Protein AF-A0A3N5IIW5-F1 (afdb_monomer_lite)

pLDDT: mean 84.9, std 10.93, range [50.62, 96.75]

Structure (mmCIF, N/CA/C/O backbone):
data_AF-A0A3N5IIW5-F1
#
_entry.id   AF-A0A3N5IIW5-F1
#
loop_
_atom_site.group_PDB
_atom_site.id
_atom_site.type_symbol
_atom_site.label_atom_id
_atom_site.label_alt_id
_atom_site.label_comp_id
_atom_site.label_asym_id
_atom_site.label_entity_id
_atom_site.label_seq_id
_atom_site.pdbx_PDB_ins_code
_atom_site.Cartn_x
_atom_site.Cartn_y
_atom_site.Cartn_z
_atom_site.occupancy
_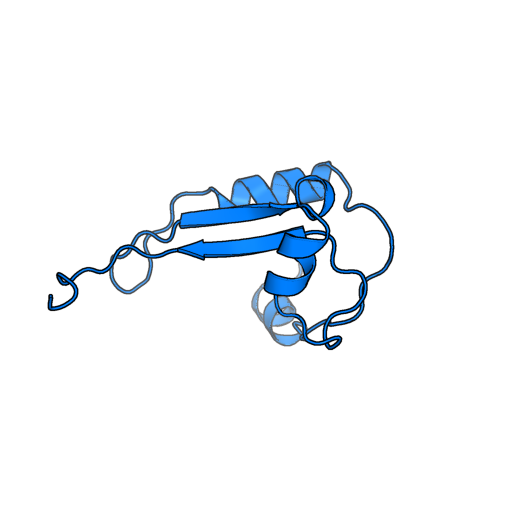atom_site.B_iso_or_equiv
_atom_site.auth_seq_id
_atom_site.auth_comp_id
_atom_site.auth_asym_id
_atom_site.auth_atom_id
_atom_site.pdbx_PDB_model_num
ATOM 1 N N . MET A 1 1 ? -21.118 -7.503 12.708 1.00 79.94 1 MET A N 1
ATOM 2 C CA . MET A 1 1 ? -20.275 -6.986 11.605 1.00 79.94 1 MET A CA 1
ATOM 3 C C . MET A 1 1 ? -19.679 -5.664 12.065 1.00 79.94 1 MET A C 1
ATOM 5 O O . MET A 1 1 ? -20.416 -4.896 12.668 1.00 79.94 1 MET A O 1
ATOM 9 N N . THR A 1 2 ? -18.379 -5.420 11.886 1.00 87.38 2 THR A N 1
ATOM 10 C CA . THR A 1 2 ? -17.751 -4.160 12.331 1.00 87.38 2 THR A CA 1
ATOM 11 C C . THR A 1 2 ? -18.028 -3.048 11.312 1.00 87.38 2 THR A C 1
ATOM 13 O O . THR A 1 2 ? -17.755 -3.262 10.130 1.00 87.38 2 THR A O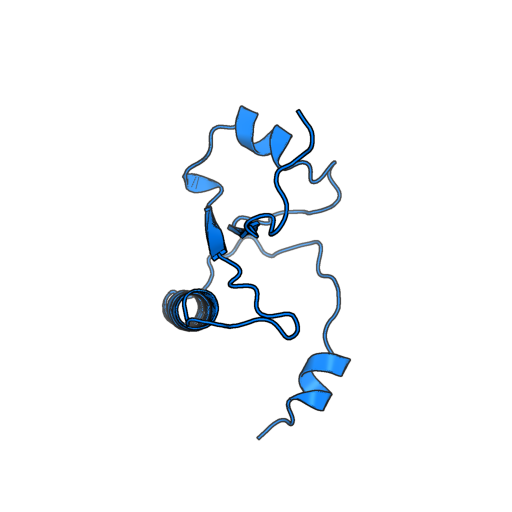 1
ATOM 16 N N . PRO A 1 3 ? -18.555 -1.882 11.724 1.00 95.81 3 PRO A N 1
ATOM 17 C CA . PRO A 1 3 ? -18.723 -0.727 10.846 1.00 95.81 3 PRO A CA 1
ATOM 18 C C . PRO A 1 3 ? -17.405 -0.268 10.206 1.00 95.81 3 PRO A C 1
ATOM 20 O O . PRO A 1 3 ? -16.352 -0.279 10.843 1.00 95.81 3 PRO A O 1
ATOM 23 N N . VAL A 1 4 ? -17.459 0.195 8.952 1.00 94.38 4 VAL A N 1
ATOM 24 C CA . VAL A 1 4 ? -16.274 0.716 8.239 1.00 94.38 4 VAL A CA 1
ATOM 25 C C . VAL A 1 4 ? -15.680 1.936 8.953 1.00 94.38 4 VAL A C 1
ATOM 27 O O . VAL A 1 4 ? -14.459 2.073 9.017 1.00 94.38 4 VAL A O 1
ATOM 30 N N . SER A 1 5 ? -16.525 2.783 9.549 1.00 96.75 5 SER A N 1
ATOM 31 C CA . SER A 1 5 ? -16.109 3.925 10.375 1.00 96.75 5 SER A CA 1
ATOM 32 C C . SER A 1 5 ? -15.157 3.513 11.497 1.00 96.75 5 SER A C 1
ATOM 34 O O . SER A 1 5 ? -14.129 4.155 11.708 1.00 96.75 5 SER A O 1
ATOM 36 N N . ASP A 1 6 ? -15.453 2.402 12.166 1.00 96.69 6 ASP A N 1
ATOM 37 C CA . ASP A 1 6 ? -14.682 1.921 13.311 1.00 96.69 6 ASP A CA 1
ATOM 38 C C . ASP A 1 6 ? -13.319 1.385 12.868 1.00 96.69 6 ASP A C 1
ATOM 40 O O . ASP A 1 6 ? -12.330 1.487 13.593 1.00 96.69 6 ASP A O 1
ATOM 44 N N . ILE A 1 7 ? -13.246 0.829 11.656 1.00 95.62 7 ILE A N 1
ATOM 45 C CA . ILE A 1 7 ? -11.993 0.379 11.044 1.00 95.62 7 ILE A CA 1
ATOM 46 C C . ILE A 1 7 ? -11.115 1.588 10.699 1.00 95.62 7 ILE A C 1
ATOM 48 O O . ILE A 1 7 ? -9.921 1.581 11.003 1.00 95.62 7 ILE A O 1
ATOM 52 N N . ILE A 1 8 ? -11.699 2.641 10.116 1.00 95.44 8 ILE A N 1
ATOM 53 C CA . ILE A 1 8 ? -10.986 3.883 9.774 1.00 95.44 8 ILE A CA 1
ATOM 54 C C . ILE A 1 8 ? -10.391 4.524 11.035 1.00 95.44 8 ILE A C 1
ATOM 56 O O . ILE A 1 8 ? -9.215 4.889 11.031 1.00 95.44 8 ILE A O 1
ATOM 60 N N . GLN A 1 9 ? -11.164 4.591 12.123 1.00 96.56 9 GLN A N 1
ATOM 61 C CA . GLN A 1 9 ? -10.728 5.131 13.419 1.00 96.56 9 GLN A CA 1
ATOM 62 C C . GLN A 1 9 ? -9.536 4.363 14.017 1.00 96.56 9 GLN A C 1
ATOM 64 O O . GLN A 1 9 ? -8.676 4.949 14.669 1.00 96.56 9 GLN A O 1
ATOM 69 N N . LYS A 1 10 ? -9.441 3.052 13.768 1.00 95.75 10 LYS A N 1
ATOM 70 C CA . LYS A 1 10 ? -8.352 2.199 14.276 1.00 95.75 10 LYS A CA 1
ATOM 71 C C . LYS A 1 10 ? -7.073 2.254 13.438 1.00 95.75 10 LYS A C 1
ATOM 73 O O . LYS A 1 10 ? -6.051 1.706 13.856 1.00 95.75 10 LYS A O 1
ATOM 78 N N . ARG A 1 11 ? -7.095 2.865 12.248 1.00 95.62 11 ARG A N 1
ATOM 79 C CA . ARG A 1 11 ? -5.931 2.890 11.354 1.00 95.62 11 ARG A CA 1
ATOM 80 C C . ARG A 1 11 ? -4.817 3.750 11.952 1.00 95.62 11 ARG A C 1
ATOM 82 O O . ARG A 1 11 ? -4.968 4.952 12.148 1.00 95.62 11 ARG A O 1
ATOM 89 N N . TYR A 1 12 ? -3.643 3.150 12.106 1.00 95.25 12 TYR A N 1
ATOM 90 C CA . TYR A 1 12 ? -2.407 3.839 12.465 1.00 95.25 12 TYR A CA 1
ATOM 91 C C . TYR A 1 12 ? -1.309 3.546 11.438 1.00 95.25 12 TYR A C 1
ATOM 93 O O . TYR A 1 12 ? -1.396 2.606 10.646 1.00 95.25 12 TYR A O 1
ATOM 101 N N . SER A 1 13 ? -0.267 4.377 11.414 1.00 92.62 13 SER A N 1
ATOM 102 C CA . SER A 1 13 ? 0.856 4.200 10.489 1.00 92.62 13 SER A CA 1
ATOM 103 C C . SER A 1 13 ? 1.866 3.209 11.068 1.00 92.62 13 SER A C 1
ATOM 105 O O . SER A 1 13 ? 2.768 3.595 11.814 1.00 92.62 13 SER A O 1
ATOM 107 N N . CYS A 1 14 ? 1.706 1.927 10.730 1.00 92.00 14 CYS A N 1
ATOM 108 C CA . CYS A 1 14 ? 2.670 0.886 11.073 1.00 92.00 14 CYS A CA 1
ATOM 109 C C . CYS A 1 14 ? 3.981 1.087 10.297 1.00 92.00 14 CYS A C 1
ATOM 111 O O . CYS A 1 14 ? 3.980 1.308 9.085 1.00 92.00 14 CYS A O 1
ATOM 113 N N . ARG A 1 15 ? 5.111 1.028 11.003 1.00 91.62 15 ARG A N 1
ATOM 114 C CA . ARG A 1 15 ? 6.456 1.205 10.425 1.00 91.62 15 ARG A CA 1
ATOM 115 C C . ARG A 1 15 ? 7.410 0.059 10.753 1.00 91.62 15 ARG A C 1
ATOM 117 O O . ARG A 1 15 ? 8.541 0.066 10.289 1.00 91.62 15 ARG A O 1
ATOM 124 N N . SER A 1 16 ? 6.948 -0.930 11.508 1.00 91.62 16 SER A N 1
ATOM 125 C CA . SER A 1 16 ? 7.720 -2.116 11.866 1.00 91.62 16 SER A CA 1
ATOM 126 C C . SER A 1 16 ? 6.855 -3.337 11.614 1.00 91.62 16 SER A C 1
ATOM 128 O O . SER A 1 16 ? 5.825 -3.507 12.261 1.00 91.62 16 SER A O 1
ATOM 130 N N . TYR A 1 17 ? 7.268 -4.165 10.663 1.00 91.75 17 TYR A N 1
ATOM 131 C CA . TYR A 1 17 ? 6.509 -5.329 10.221 1.00 91.75 17 TYR A CA 1
ATOM 132 C C . TYR A 1 17 ? 7.156 -6.618 10.736 1.00 91.75 17 TYR A C 1
ATOM 134 O O . TYR A 1 17 ? 8.367 -6.685 10.964 1.00 91.75 17 TYR A O 1
ATOM 142 N N . ALA A 1 18 ? 6.340 -7.649 10.945 1.00 92.56 18 ALA A N 1
ATOM 143 C CA . ALA A 1 18 ? 6.855 -8.977 11.247 1.00 92.56 18 ALA A CA 1
ATOM 144 C C . ALA A 1 18 ? 7.532 -9.563 10.001 1.00 92.56 18 ALA A C 1
ATOM 146 O O . ALA A 1 18 ? 7.034 -9.384 8.889 1.00 92.56 18 ALA A O 1
ATOM 147 N N . ASP A 1 19 ? 8.615 -10.319 10.185 1.00 88.50 19 ASP A N 1
ATOM 148 C CA . ASP A 1 19 ? 9.208 -11.102 9.097 1.00 88.50 19 ASP A CA 1
ATOM 149 C C . ASP A 1 19 ? 8.401 -12.386 8.866 1.00 88.50 19 ASP A C 1
ATOM 151 O O . ASP A 1 19 ? 8.803 -13.495 9.213 1.00 88.50 19 ASP A O 1
ATOM 155 N N . LYS A 1 20 ? 7.177 -12.209 8.366 1.00 90.81 20 LYS A N 1
ATOM 156 C CA . LYS A 1 20 ? 6.252 -13.289 8.024 1.00 90.81 20 LYS A CA 1
ATOM 157 C C . LYS A 1 20 ? 5.591 -12.984 6.681 1.00 90.81 20 LYS A C 1
ATOM 159 O O . LYS A 1 20 ? 5.204 -11.836 6.450 1.00 90.81 20 LYS A O 1
ATOM 164 N N . PRO A 1 21 ? 5.440 -13.982 5.793 1.00 89.56 21 PRO A N 1
ATOM 165 C CA . PRO A 1 21 ? 4.709 -13.790 4.551 1.00 89.56 21 PRO A CA 1
ATOM 166 C C . PRO A 1 21 ? 3.230 -13.506 4.837 1.00 89.56 21 PRO A C 1
ATOM 168 O O . PRO A 1 21 ? 2.656 -14.018 5.800 1.00 89.56 21 PRO A O 1
ATOM 171 N N . ILE A 1 22 ? 2.602 -12.706 3.976 1.00 91.94 22 ILE A N 1
ATOM 172 C CA . ILE A 1 22 ? 1.154 -12.493 4.022 1.00 91.94 22 ILE A CA 1
ATOM 173 C C . ILE A 1 22 ? 0.466 -13.747 3.457 1.00 91.94 22 ILE A C 1
ATOM 175 O O . ILE A 1 22 ? 0.894 -14.238 2.408 1.00 91.94 22 ILE A O 1
ATOM 179 N N . PRO A 1 23 ? -0.592 -14.273 4.103 1.00 95.12 23 PRO A N 1
ATOM 180 C CA . PRO A 1 23 ? -1.344 -15.407 3.575 1.00 95.12 23 PRO A CA 1
ATOM 181 C C . PRO A 1 23 ? -1.843 -15.157 2.146 1.00 95.12 23 PRO A C 1
ATOM 183 O O . PRO A 1 23 ? -2.334 -14.072 1.830 1.00 95.12 23 PRO A O 1
ATOM 186 N N . SER A 1 24 ? -1.772 -16.177 1.289 1.00 93.06 24 SER A N 1
ATOM 187 C CA . SER A 1 24 ? -2.151 -16.073 -0.129 1.00 93.06 24 SER A CA 1
ATOM 188 C C . SER A 1 24 ? -3.605 -15.638 -0.335 1.00 93.06 24 SER A C 1
ATOM 190 O O . SER A 1 24 ? -3.891 -14.869 -1.249 1.00 93.06 24 SER A O 1
ATOM 192 N N . SER A 1 25 ? -4.519 -16.068 0.538 1.00 96.19 25 SER A N 1
ATOM 193 C CA . SER A 1 25 ? -5.927 -15.657 0.518 1.00 96.19 25 SER A CA 1
ATOM 194 C C . SER A 1 25 ? -6.101 -14.156 0.759 1.00 96.19 25 SER A C 1
ATOM 196 O O . SER A 1 25 ? -6.846 -13.501 0.034 1.00 96.19 25 SER A O 1
ATOM 198 N N . VAL A 1 26 ? -5.372 -13.601 1.729 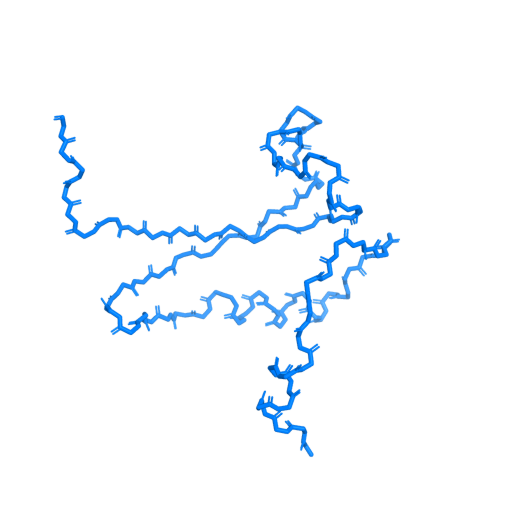1.00 95.12 26 VAL A N 1
ATOM 199 C CA . VAL A 1 26 ? -5.369 -12.165 2.038 1.00 95.12 26 VAL A CA 1
ATOM 200 C C . VAL A 1 26 ? -4.746 -11.381 0.887 1.00 95.12 26 VAL A C 1
ATOM 202 O O . VAL A 1 26 ? -5.308 -10.377 0.457 1.00 95.12 26 VAL A O 1
ATOM 205 N N . MET A 1 27 ? -3.627 -11.866 0.339 1.00 93.12 27 MET A N 1
ATOM 206 C CA . MET A 1 27 ? -2.988 -11.251 -0.827 1.00 93.12 27 MET A CA 1
ATOM 207 C C . MET A 1 27 ? -3.911 -11.207 -2.037 1.00 93.12 27 MET A C 1
ATOM 209 O O . MET A 1 27 ? -3.974 -10.185 -2.713 1.00 93.12 27 MET A O 1
ATOM 213 N N . ARG A 1 28 ? -4.655 -12.285 -2.290 1.00 94.44 28 ARG A N 1
ATOM 214 C CA . ARG A 1 28 ? -5.627 -12.340 -3.380 1.00 94.44 28 ARG A CA 1
ATOM 215 C C . ARG A 1 28 ? -6.750 -11.326 -3.179 1.00 94.44 28 ARG A C 1
ATOM 217 O O . ARG A 1 28 ? -6.971 -10.509 -4.061 1.00 94.44 28 ARG A O 1
ATOM 224 N N . GLN A 1 29 ? -7.389 -11.318 -2.008 1.00 95.50 29 GLN A N 1
ATOM 225 C CA . GLN A 1 29 ? -8.453 -10.353 -1.696 1.00 95.50 29 GLN A CA 1
ATOM 226 C C . GLN A 1 29 ? -7.970 -8.903 -1.824 1.00 95.50 29 GLN A C 1
ATOM 228 O O . GLN A 1 29 ? -8.674 -8.053 -2.367 1.00 95.50 29 GLN A O 1
ATOM 233 N N . PHE A 1 30 ? -6.754 -8.621 -1.351 1.00 93.94 30 PHE A N 1
ATOM 234 C CA . PHE A 1 30 ? -6.148 -7.304 -1.477 1.00 93.94 30 PHE A CA 1
ATOM 235 C C . PHE A 1 30 ? -5.882 -6.939 -2.942 1.00 93.94 30 PHE A C 1
ATOM 237 O O . PHE A 1 30 ? -6.247 -5.846 -3.364 1.00 93.94 30 PHE A O 1
ATOM 244 N N . SER A 1 31 ? -5.289 -7.841 -3.729 1.00 92.12 31 SER A N 1
ATOM 245 C CA . SER A 1 31 ? -5.023 -7.606 -5.152 1.00 92.12 31 SER A CA 1
ATOM 246 C C . SER A 1 31 ? -6.307 -7.401 -5.953 1.00 92.12 31 SER A C 1
ATOM 248 O O . SER A 1 31 ? -6.364 -6.477 -6.761 1.00 92.12 31 SER A O 1
ATOM 250 N N . ASP A 1 32 ? -7.350 -8.193 -5.700 1.00 93.88 32 ASP A N 1
ATOM 251 C CA . ASP A 1 32 ? -8.657 -8.035 -6.347 1.00 93.88 32 ASP A CA 1
ATOM 252 C C . ASP A 1 32 ? -9.249 -6.653 -6.027 1.00 93.88 32 ASP A C 1
ATOM 254 O O . ASP A 1 32 ? -9.695 -5.930 -6.918 1.00 93.88 32 ASP A O 1
ATOM 258 N N . ALA A 1 33 ? -9.166 -6.227 -4.761 1.00 91.38 33 ALA A N 1
ATOM 259 C CA . ALA A 1 33 ? -9.615 -4.904 -4.352 1.00 91.38 33 ALA A CA 1
ATOM 260 C C . ALA A 1 33 ? -8.770 -3.785 -4.974 1.00 91.38 33 ALA A C 1
ATOM 262 O O . ALA A 1 33 ? -9.317 -2.759 -5.358 1.00 91.38 33 ALA A O 1
ATOM 263 N N . VAL A 1 34 ? -7.450 -3.923 -5.062 1.00 90.19 34 VAL A N 1
ATOM 264 C CA . VAL A 1 34 ? -6.564 -2.893 -5.627 1.00 90.19 34 VAL A CA 1
ATOM 265 C C . VAL A 1 34 ? -6.755 -2.743 -7.137 1.00 90.19 34 VAL A C 1
ATOM 267 O O . VAL A 1 34 ? -6.767 -1.613 -7.623 1.00 90.19 34 VAL A O 1
ATOM 270 N N . ASN A 1 35 ? -6.945 -3.854 -7.852 1.00 89.88 35 ASN A N 1
ATOM 271 C CA . ASN A 1 35 ? -7.090 -3.884 -9.309 1.00 89.88 35 ASN A CA 1
ATOM 272 C C . ASN A 1 35 ? -8.512 -3.572 -9.795 1.00 89.88 35 ASN A C 1
ATOM 274 O O . ASN A 1 35 ? -8.713 -3.374 -10.993 1.00 89.88 35 ASN A O 1
ATOM 278 N N . ALA A 1 36 ? -9.498 -3.528 -8.894 1.00 90.31 36 ALA A N 1
ATOM 279 C CA . ALA A 1 36 ? -10.855 -3.130 -9.238 1.00 90.31 36 ALA A CA 1
ATOM 280 C C . ALA A 1 36 ? -10.863 -1.716 -9.861 1.00 90.31 36 ALA A C 1
ATOM 282 O O . ALA A 1 36 ? -10.290 -0.795 -9.265 1.00 90.31 36 ALA A O 1
ATOM 283 N N . PRO A 1 37 ? -11.520 -1.516 -11.022 1.00 83.75 37 PRO A N 1
ATOM 284 C CA . PRO A 1 37 ? -11.649 -0.200 -11.635 1.00 83.75 37 PRO A CA 1
ATOM 285 C C . PRO A 1 37 ? -12.265 0.800 -10.657 1.00 83.75 37 PRO A C 1
ATOM 287 O O . PRO A 1 37 ? -13.303 0.538 -10.047 1.00 83.75 37 PRO A O 1
ATOM 290 N N . ARG A 1 38 ? -11.622 1.957 -10.503 1.00 83.88 38 ARG A N 1
ATOM 291 C CA . ARG A 1 38 ? -12.113 3.055 -9.670 1.00 83.88 38 ARG A CA 1
ATOM 292 C C . ARG A 1 38 ? -11.963 4.360 -10.422 1.00 83.88 38 ARG A C 1
ATOM 294 O O . ARG A 1 38 ? -10.872 4.676 -10.886 1.00 83.88 38 ARG A O 1
ATOM 301 N N . GLN A 1 39 ? -13.040 5.129 -10.470 1.00 87.31 39 GLN A N 1
ATOM 302 C CA . GLN A 1 39 ? -12.968 6.537 -10.816 1.00 87.31 39 GLN A CA 1
ATOM 303 C C . GLN A 1 39 ? -12.856 7.331 -9.515 1.00 87.31 39 GLN A C 1
ATOM 305 O O . GLN A 1 39 ?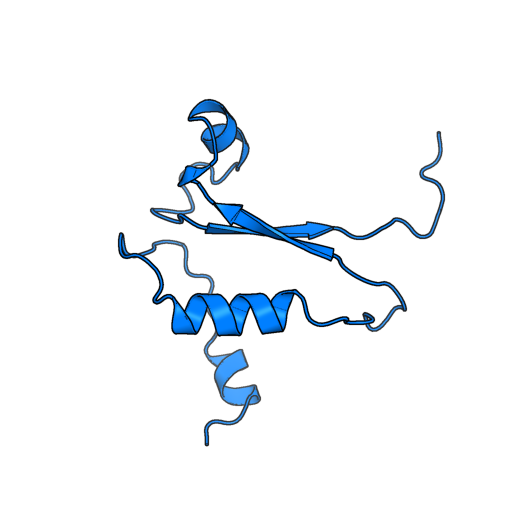 -13.653 7.153 -8.593 1.00 87.31 39 GLN A O 1
ATOM 310 N N . GLY A 1 40 ? -11.820 8.158 -9.407 1.00 83.31 40 GLY A N 1
ATOM 311 C CA . GLY A 1 40 ? -11.667 9.073 -8.285 1.00 83.31 40 GLY A CA 1
ATOM 312 C C . GLY A 1 40 ? -12.746 10.163 -8.300 1.00 83.31 40 GLY A C 1
ATOM 313 O O . GLY A 1 40 ? -13.367 10.401 -9.337 1.00 83.31 40 GLY A O 1
ATOM 314 N N . PRO A 1 41 ? -12.925 10.897 -7.188 1.00 85.75 41 PRO A N 1
ATOM 315 C CA . PRO A 1 41 ? -13.932 11.962 -7.081 1.00 85.75 41 PRO A CA 1
ATOM 316 C C . PRO A 1 41 ? -13.742 13.097 -8.102 1.00 85.75 41 PRO A C 1
ATOM 318 O O . PRO A 1 41 ? -14.666 13.859 -8.355 1.00 85.75 41 PRO A O 1
ATOM 321 N N . PHE A 1 42 ? -12.556 13.192 -8.706 1.00 84.44 42 PHE A N 1
ATOM 322 C CA . PHE A 1 42 ? -12.197 14.185 -9.719 1.00 84.44 42 PHE A CA 1
ATOM 323 C C . PHE A 1 42 ? -12.088 13.589 -11.135 1.00 84.44 42 PHE A C 1
ATOM 325 O O . PHE A 1 42 ? -11.388 14.129 -11.982 1.00 84.44 42 PHE A O 1
ATOM 332 N N . GLY A 1 43 ? -12.709 12.434 -11.397 1.00 86.25 43 GLY A N 1
ATOM 333 C CA . GLY A 1 43 ? -12.792 11.842 -12.740 1.00 86.25 43 GLY A CA 1
ATOM 334 C C . GLY A 1 43 ? -11.557 11.060 -13.212 1.00 86.25 43 GLY A C 1
ATOM 335 O O . GLY A 1 43 ? -11.630 10.378 -14.232 1.00 86.25 43 GLY A O 1
ATOM 336 N N . HIS A 1 44 ? -10.447 11.093 -12.470 1.00 87.62 44 HIS A N 1
ATOM 337 C CA . HIS A 1 44 ? -9.232 10.345 -12.804 1.00 87.62 44 HIS A CA 1
ATOM 338 C C . HIS A 1 44 ? -9.347 8.847 -12.503 1.00 87.62 44 HIS A C 1
ATOM 340 O O . HIS A 1 44 ? -10.008 8.443 -11.546 1.00 87.62 44 HIS A O 1
ATOM 346 N N . THR A 1 45 ? -8.603 8.033 -13.256 1.00 89.56 45 THR A N 1
ATOM 347 C CA . THR A 1 45 ? -8.471 6.589 -13.013 1.00 89.56 45 THR A CA 1
ATOM 348 C C . THR A 1 45 ? -7.067 6.281 -12.481 1.00 89.56 45 THR A C 1
ATOM 350 O O . THR A 1 45 ? -6.119 6.240 -13.270 1.00 89.56 45 THR A O 1
ATOM 353 N N .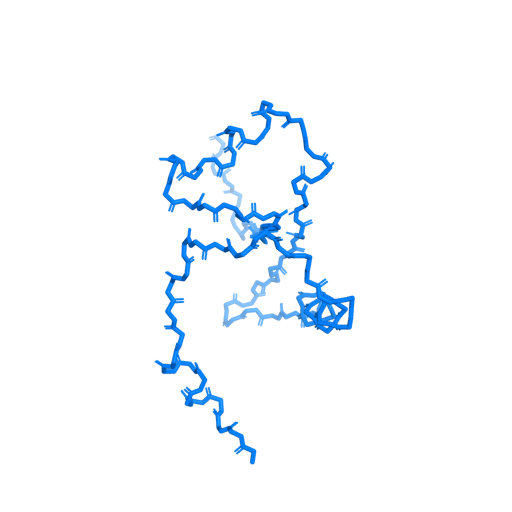 PRO A 1 46 ? -6.875 6.114 -11.158 1.00 89.69 46 PRO A N 1
ATOM 354 C CA . PRO A 1 46 ? -5.583 5.722 -10.612 1.00 89.69 46 PRO A CA 1
ATOM 355 C C . PRO A 1 46 ? -5.228 4.294 -11.025 1.00 89.69 46 PRO A C 1
ATOM 357 O O . PRO A 1 46 ? -6.072 3.398 -11.013 1.00 89.69 46 PRO A O 1
ATOM 360 N N . ARG A 1 47 ? -3.947 4.071 -11.319 1.00 89.81 47 ARG A N 1
ATOM 361 C CA . ARG A 1 47 ? -3.377 2.735 -11.480 1.00 89.81 47 ARG A CA 1
ATOM 362 C C . ARG A 1 47 ? -2.511 2.413 -10.277 1.00 89.81 47 ARG A C 1
ATOM 364 O O . ARG A 1 47 ? -1.631 3.194 -9.918 1.00 89.81 47 ARG A O 1
ATOM 371 N N . PHE A 1 48 ? -2.723 1.240 -9.702 1.00 91.94 48 PHE A N 1
ATOM 372 C CA . PHE A 1 48 ? -1.906 0.736 -8.611 1.00 91.94 48 PHE A CA 1
ATOM 373 C C . PHE A 1 48 ? -1.073 -0.456 -9.069 1.00 91.94 48 PHE A C 1
ATOM 375 O O . PHE A 1 48 ? -1.522 -1.264 -9.878 1.00 91.94 48 PHE A O 1
ATOM 382 N N . VAL A 1 49 ? 0.149 -0.556 -8.554 1.00 90.00 49 VAL A N 1
ATOM 383 C CA . VAL A 1 49 ? 1.062 -1.668 -8.821 1.00 90.00 49 VAL A CA 1
ATOM 384 C C . VAL A 1 49 ? 1.665 -2.121 -7.505 1.00 90.00 49 VAL A C 1
ATOM 386 O O . VAL A 1 49 ? 2.167 -1.313 -6.724 1.00 90.00 49 VAL A O 1
ATOM 389 N N . MET A 1 50 ? 1.622 -3.425 -7.261 1.00 89.94 50 MET A N 1
ATOM 390 C CA . MET A 1 50 ? 2.296 -4.021 -6.120 1.00 89.94 50 MET A CA 1
ATOM 391 C C . MET A 1 50 ? 3.739 -4.358 -6.483 1.00 89.94 50 MET A C 1
ATOM 393 O O . MET A 1 50 ? 4.001 -5.024 -7.481 1.00 89.94 50 MET A O 1
ATOM 397 N N . ILE A 1 51 ? 4.670 -3.915 -5.649 1.00 87.75 51 ILE A N 1
ATOM 398 C CA . ILE A 1 51 ? 6.103 -4.118 -5.818 1.00 87.75 51 ILE A CA 1
ATOM 399 C C . ILE A 1 51 ? 6.573 -5.063 -4.719 1.00 87.75 51 ILE A C 1
ATOM 401 O O . ILE A 1 51 ? 6.386 -4.794 -3.530 1.00 87.75 51 ILE A O 1
ATOM 405 N N . SER A 1 52 ? 7.193 -6.172 -5.120 1.00 87.88 52 SER A N 1
ATOM 406 C CA . SER A 1 52 ? 7.819 -7.113 -4.198 1.00 87.88 52 SER A CA 1
ATOM 407 C C . SER A 1 52 ? 9.307 -6.837 -4.084 1.00 87.88 52 SER A C 1
ATOM 409 O O . SER A 1 52 ? 10.018 -6.714 -5.080 1.00 87.88 52 SER A O 1
ATOM 411 N N . MET A 1 53 ? 9.808 -6.814 -2.856 1.00 81.50 53 MET A N 1
ATOM 412 C CA . MET A 1 53 ? 11.243 -6.697 -2.610 1.00 81.50 53 MET A CA 1
ATOM 413 C C . MET A 1 53 ? 12.018 -7.926 -3.096 1.00 81.50 53 MET A C 1
ATOM 415 O O . MET A 1 53 ? 13.196 -7.815 -3.419 1.00 81.50 53 MET A O 1
ATOM 419 N N . ALA A 1 54 ? 11.359 -9.086 -3.205 1.00 82.75 54 ALA A N 1
ATOM 420 C CA . ALA A 1 54 ? 11.978 -10.299 -3.740 1.00 82.75 54 ALA A CA 1
ATOM 421 C C . ALA A 1 54 ? 12.338 -10.181 -5.231 1.00 82.75 54 ALA A C 1
ATOM 423 O O . ALA A 1 54 ? 13.225 -10.886 -5.696 1.00 82.75 54 ALA A O 1
ATOM 424 N N . SER A 1 55 ? 11.668 -9.291 -5.971 1.00 81.75 55 SER A N 1
ATOM 425 C CA . SER A 1 55 ? 11.931 -9.038 -7.393 1.00 81.75 55 SER A CA 1
ATOM 426 C C . SER A 1 55 ? 12.914 -7.889 -7.650 1.00 81.75 55 SER A C 1
ATOM 428 O O . SER A 1 55 ? 13.144 -7.549 -8.805 1.00 81.75 55 SER A O 1
ATOM 430 N N . LEU A 1 56 ? 13.472 -7.267 -6.605 1.00 78.06 56 LEU A N 1
ATOM 431 C CA . LEU A 1 56 ? 14.334 -6.087 -6.727 1.00 78.06 56 LEU A CA 1
ATOM 432 C C . LEU A 1 56 ? 15.786 -6.381 -6.348 1.00 78.06 56 LEU A C 1
ATOM 434 O O . LEU A 1 56 ? 16.061 -7.144 -5.421 1.00 78.06 56 LEU A O 1
ATOM 438 N N . SER A 1 57 ? 16.714 -5.703 -7.026 1.00 79.00 57 SER A N 1
ATOM 439 C CA . SER A 1 57 ? 18.131 -5.701 -6.663 1.00 79.00 57 SER A CA 1
ATOM 440 C C . SER A 1 57 ? 18.365 -4.956 -5.339 1.00 79.00 57 SER A C 1
ATOM 442 O O . SER A 1 57 ? 17.596 -4.069 -4.963 1.00 79.00 57 SER A O 1
ATOM 444 N N . ARG A 1 58 ? 19.472 -5.245 -4.638 1.00 70.50 58 ARG A N 1
ATOM 445 C CA . ARG A 1 58 ? 19.840 -4.516 -3.404 1.00 70.50 58 ARG A CA 1
ATOM 446 C C . ARG A 1 58 ? 20.048 -3.012 -3.623 1.00 70.50 58 ARG A C 1
ATOM 448 O O . ARG A 1 58 ? 19.944 -2.246 -2.667 1.00 70.50 58 ARG A O 1
ATOM 455 N N . GLU A 1 59 ? 20.371 -2.580 -4.838 1.00 75.31 59 GLU A N 1
ATOM 456 C CA . GLU A 1 59 ? 20.511 -1.156 -5.158 1.00 75.31 59 GLU A CA 1
ATOM 457 C C . GLU A 1 59 ? 19.147 -0.476 -5.289 1.00 75.31 59 GLU A C 1
ATOM 459 O O . GLU A 1 59 ? 18.942 0.607 -4.738 1.00 75.31 59 GLU A O 1
ATOM 464 N N . ASP A 1 60 ? 18.180 -1.139 -5.923 1.00 76.00 60 ASP A N 1
ATOM 465 C CA . ASP A 1 60 ? 16.815 -0.618 -6.051 1.00 76.00 60 ASP A CA 1
ATOM 466 C C . ASP A 1 60 ? 16.082 -0.591 -4.703 1.00 76.00 60 ASP A C 1
ATOM 468 O O . ASP A 1 60 ? 15.261 0.294 -4.457 1.00 76.00 60 ASP A O 1
ATOM 472 N N . TRP A 1 61 ? 16.459 -1.472 -3.771 1.00 72.06 61 TRP A N 1
ATOM 473 C CA . TRP A 1 61 ? 16.010 -1.405 -2.376 1.00 72.06 61 TRP A CA 1
ATOM 474 C C . TRP A 1 61 ? 16.371 -0.077 -1.704 1.00 72.06 61 TRP A C 1
ATOM 476 O O . TRP A 1 61 ? 15.560 0.474 -0.961 1.00 72.06 61 TRP A O 1
ATOM 486 N N . LYS A 1 62 ? 17.579 0.453 -1.947 1.00 69.00 62 LYS A N 1
ATOM 487 C CA . LYS A 1 62 ? 18.014 1.726 -1.348 1.00 69.00 62 LYS A CA 1
ATOM 488 C C . LYS A 1 62 ? 17.219 2.906 -1.914 1.00 69.00 62 LYS A C 1
ATOM 490 O O . LY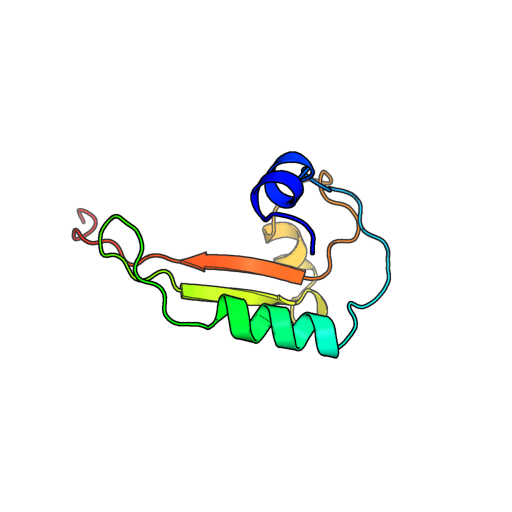S A 1 62 ? 16.897 3.828 -1.168 1.00 69.00 62 LYS A O 1
ATOM 495 N N . LYS A 1 63 ? 16.853 2.849 -3.201 1.00 69.88 63 LYS A N 1
ATOM 496 C CA . LYS A 1 63 ? 16.044 3.877 -3.884 1.00 69.88 63 LYS A CA 1
ATOM 497 C C . LYS A 1 63 ? 14.595 3.929 -3.394 1.00 69.88 63 LYS A C 1
ATOM 499 O O . LYS A 1 63 ? 13.992 4.994 -3.436 1.00 69.88 63 LYS A O 1
ATOM 504 N N . LEU A 1 64 ? 14.053 2.822 -2.874 1.00 68.88 64 LEU A N 1
ATOM 505 C CA . LEU A 1 64 ? 12.729 2.798 -2.231 1.00 68.88 64 LEU A CA 1
ATOM 506 C C . LEU A 1 64 ? 12.669 3.598 -0.917 1.00 68.88 64 LEU A C 1
ATOM 508 O O . LEU A 1 64 ? 11.590 3.766 -0.353 1.00 68.88 64 LEU A O 1
ATOM 512 N N . GLY A 1 65 ? 13.801 4.149 -0.459 1.00 58.66 65 GLY A N 1
ATOM 513 C CA . GLY A 1 65 ? 13.790 5.432 0.243 1.00 58.66 65 GLY A CA 1
ATOM 514 C C . GLY A 1 65 ? 13.124 5.405 1.610 1.00 58.66 65 GLY A C 1
ATOM 515 O O . GLY A 1 65 ? 12.541 6.397 2.035 1.00 58.66 65 GLY A O 1
ATOM 516 N N . THR A 1 66 ? 13.204 4.291 2.339 1.00 66.06 66 THR A N 1
ATOM 517 C CA . THR A 1 66 ? 12.642 4.268 3.693 1.00 66.06 66 THR A CA 1
ATOM 518 C C . THR A 1 66 ? 13.534 4.978 4.708 1.00 66.06 66 THR A C 1
ATOM 520 O O . THR A 1 66 ? 13.105 5.113 5.846 1.00 66.06 66 THR A O 1
ATOM 523 N N . TYR A 1 67 ? 14.750 5.419 4.339 1.00 63.00 67 TYR A N 1
ATOM 524 C CA . TYR A 1 67 ? 15.745 6.078 5.209 1.00 63.00 67 TYR A CA 1
ATOM 525 C C . TYR A 1 67 ? 15.897 5.416 6.600 1.00 63.00 67 TYR A C 1
ATOM 527 O O . TYR A 1 67 ? 16.170 6.081 7.593 1.00 63.00 67 TYR A O 1
ATOM 535 N N . GLY A 1 68 ? 15.668 4.097 6.699 1.00 68.56 68 GLY A N 1
ATOM 536 C CA . GLY A 1 68 ? 15.674 3.349 7.966 1.00 68.56 68 GLY A CA 1
ATOM 537 C C . GLY A 1 68 ? 14.419 3.502 8.847 1.00 68.56 68 GLY A C 1
ATOM 538 O O . GLY A 1 68 ? 14.336 2.881 9.906 1.00 68.56 68 GLY A O 1
ATOM 539 N N . VAL A 1 69 ? 13.425 4.280 8.414 1.00 79.44 69 VAL A N 1
ATOM 540 C CA . VAL A 1 69 ? 12.164 4.564 9.121 1.00 79.44 69 VAL A CA 1
ATOM 541 C C . VAL A 1 69 ? 11.181 3.392 9.053 1.00 79.44 69 VAL A C 1
ATOM 543 O O . VAL A 1 69 ? 10.427 3.183 10.001 1.00 79.44 69 VAL A O 1
ATOM 546 N N . ILE A 1 70 ? 11.181 2.618 7.961 1.00 85.62 70 ILE A N 1
ATOM 547 C CA . ILE A 1 70 ? 10.324 1.433 7.798 1.00 85.62 70 ILE A CA 1
ATOM 548 C C . ILE A 1 70 ? 11.172 0.166 7.911 1.00 85.62 70 ILE A C 1
ATOM 550 O O . ILE A 1 70 ? 12.081 -0.053 7.110 1.00 85.62 70 ILE A O 1
ATOM 554 N N . LYS A 1 71 ? 10.843 -0.684 8.885 1.00 84.69 71 LYS A N 1
ATOM 555 C CA . LYS A 1 71 ? 11.544 -1.933 9.191 1.00 84.69 71 LYS A CA 1
ATOM 556 C C . LYS A 1 71 ? 10.752 -3.136 8.682 1.00 84.69 71 LYS A C 1
ATOM 558 O O . LYS A 1 71 ? 9.567 -3.269 8.987 1.00 84.69 71 LYS A O 1
ATOM 563 N N . ASN A 1 72 ? 11.429 -4.025 7.955 1.00 86.75 72 ASN A N 1
ATOM 564 C CA . ASN A 1 72 ? 10.925 -5.326 7.490 1.00 86.75 72 ASN A CA 1
ATOM 565 C C . ASN A 1 72 ? 9.691 -5.291 6.565 1.00 86.75 72 ASN A C 1
ATOM 567 O O . ASN A 1 72 ? 8.997 -6.296 6.426 1.00 86.75 72 ASN A O 1
ATOM 571 N N . ALA A 1 73 ? 9.405 -4.169 5.899 1.00 87.75 73 ALA A N 1
ATOM 572 C CA . ALA A 1 73 ? 8.399 -4.157 4.837 1.00 87.75 73 ALA A CA 1
ATOM 573 C C . ALA A 1 73 ? 8.933 -4.893 3.595 1.00 87.75 73 ALA A C 1
ATOM 575 O O . ALA A 1 73 ? 10.009 -4.572 3.091 1.00 87.75 73 ALA A O 1
ATOM 576 N N . ARG A 1 74 ? 8.181 -5.884 3.101 1.00 86.31 74 ARG A N 1
ATOM 577 C CA . ARG A 1 74 ? 8.570 -6.728 1.949 1.00 86.31 74 ARG A CA 1
ATOM 578 C C . ARG A 1 74 ? 7.760 -6.449 0.683 1.00 86.31 74 ARG A C 1
ATOM 580 O O . ARG A 1 74 ? 8.134 -6.909 -0.394 1.00 86.31 74 ARG A O 1
ATOM 587 N N . LEU A 1 75 ? 6.661 -5.714 0.824 1.00 89.75 75 LEU A N 1
ATOM 588 C CA . LEU A 1 75 ? 5.726 -5.371 -0.239 1.00 89.75 75 LEU A CA 1
ATOM 589 C C . LEU A 1 75 ? 5.423 -3.877 -0.167 1.00 89.75 75 LEU A C 1
ATOM 591 O O . LEU A 1 75 ? 5.222 -3.337 0.921 1.00 89.75 75 LEU A O 1
ATOM 595 N N . PHE A 1 76 ? 5.365 -3.236 -1.327 1.00 89.12 76 PHE A N 1
ATOM 596 C CA . PHE A 1 76 ? 5.047 -1.822 -1.480 1.00 89.12 76 PHE A CA 1
ATOM 597 C C . PHE A 1 76 ? 3.911 -1.661 -2.488 1.00 89.12 76 PHE A C 1
ATOM 599 O O . PHE A 1 76 ? 3.810 -2.429 -3.443 1.00 89.12 76 PHE A O 1
ATOM 606 N N . LEU A 1 77 ? 3.057 -0.660 -2.282 1.00 92.00 77 LEU A N 1
ATOM 607 C CA . LEU A 1 77 ? 2.009 -0.292 -3.230 1.00 92.00 77 LEU A CA 1
ATOM 608 C C . LEU A 1 77 ? 2.382 1.042 -3.874 1.00 92.00 77 LEU A C 1
ATOM 610 O O . LEU A 1 77 ? 2.430 2.064 -3.193 1.00 92.00 77 LEU A O 1
ATOM 614 N N . ALA A 1 78 ? 2.641 1.029 -5.176 1.00 90.31 78 ALA A N 1
ATOM 615 C CA . ALA A 1 78 ? 2.835 2.235 -5.964 1.00 90.31 78 ALA A CA 1
ATOM 616 C C . ALA A 1 78 ? 1.498 2.677 -6.564 1.00 90.31 78 ALA A C 1
ATOM 618 O O . ALA A 1 78 ? 0.765 1.856 -7.115 1.00 90.31 78 ALA A O 1
ATOM 619 N N . GLY A 1 79 ? 1.188 3.968 -6.463 1.00 91.12 79 GLY A N 1
ATOM 620 C CA . GLY A 1 79 ? 0.043 4.596 -7.117 1.00 91.12 79 GLY A CA 1
ATOM 621 C C . GLY A 1 79 ? 0.516 5.559 -8.198 1.00 91.12 79 GLY A C 1
ATOM 622 O O . GLY A 1 79 ? 1.473 6.301 -7.989 1.00 91.12 79 GLY A O 1
ATOM 623 N N . ILE A 1 80 ? -0.139 5.530 -9.355 1.00 90.31 80 ILE A N 1
ATOM 624 C CA . ILE A 1 80 ? 0.195 6.357 -10.514 1.00 90.31 80 ILE A CA 1
ATOM 625 C C . ILE A 1 80 ? -1.097 6.975 -11.046 1.00 90.31 80 ILE A C 1
ATOM 627 O O . ILE A 1 80 ? -2.115 6.294 -11.182 1.00 90.31 80 ILE A O 1
ATOM 631 N N . LEU A 1 81 ? -1.040 8.262 -11.373 1.00 88.69 81 LEU A N 1
ATOM 632 C CA . LEU A 1 81 ? -2.109 9.001 -12.034 1.00 88.69 81 LEU A CA 1
ATOM 633 C C . LEU A 1 81 ? -1.572 9.586 -13.336 1.00 88.69 81 LEU A C 1
ATOM 635 O O . LEU A 1 81 ? -0.440 10.064 -13.381 1.00 88.69 81 LEU A O 1
ATOM 639 N N . GLN A 1 82 ? -2.386 9.550 -14.387 1.00 82.81 82 GLN A N 1
ATOM 640 C CA . GLN A 1 82 ? -2.084 10.292 -15.604 1.00 82.81 82 GLN A CA 1
ATOM 641 C C . GLN A 1 82 ? -2.386 11.781 -15.377 1.00 82.81 82 GLN A C 1
ATOM 643 O O . GLN A 1 82 ? -3.481 12.100 -14.893 1.00 82.81 82 GLN A O 1
ATOM 648 N N . PRO A 1 83 ? -1.449 12.688 -15.710 1.00 76.38 83 PRO A N 1
ATOM 649 C CA . PRO A 1 83 ? -1.720 14.120 -15.733 1.00 76.38 83 PRO A CA 1
ATOM 650 C C . PRO A 1 83 ? -2.863 14.430 -16.704 1.00 76.38 83 PRO A C 1
ATOM 652 O O . PRO A 1 83 ? -2.902 13.895 -17.809 1.00 76.38 83 PRO A O 1
ATOM 655 N N . THR A 1 84 ? -3.788 15.299 -16.302 1.00 68.06 84 THR A N 1
ATOM 656 C CA . THR A 1 84 ? -4.878 15.792 -17.165 1.00 68.06 84 THR A CA 1
ATOM 657 C C . THR A 1 84 ? -4.489 17.013 -17.993 1.00 68.06 84 THR A C 1
ATOM 659 O O . THR A 1 84 ? -5.211 17.371 -18.917 1.00 68.06 84 THR A O 1
ATOM 662 N N . LEU A 1 85 ? -3.345 17.632 -17.699 1.00 63.88 85 LEU A N 1
ATOM 663 C CA . LEU A 1 85 ? -2.751 18.709 -18.486 1.00 63.88 85 LEU A CA 1
ATOM 664 C C . LEU A 1 85 ? -1.396 18.236 -19.031 1.00 63.88 85 LEU A C 1
ATOM 666 O O . LEU A 1 85 ? -0.700 17.498 -18.323 1.00 63.88 85 LEU A O 1
ATOM 670 N N . PRO A 1 86 ? -0.989 18.651 -20.245 1.00 57.81 86 PRO A N 1
ATOM 671 C CA . PRO A 1 86 ? 0.386 18.454 -20.678 1.00 57.81 86 PRO A CA 1
ATOM 672 C C . PRO A 1 86 ? 1.302 19.136 -19.658 1.00 57.81 86 PRO A C 1
ATOM 674 O O . PRO A 1 86 ? 1.099 20.303 -19.319 1.00 57.81 86 PRO A O 1
ATOM 677 N N . MET A 1 87 ? 2.279 18.398 -19.124 1.00 57.09 87 MET A N 1
ATOM 678 C CA . MET A 1 87 ? 3.348 19.030 -18.355 1.00 57.09 87 MET A CA 1
ATOM 679 C C . MET A 1 87 ? 4.017 20.033 -19.293 1.00 57.09 87 MET A C 1
ATOM 681 O O . MET A 1 87 ? 4.410 19.650 -20.395 1.00 57.09 87 MET A O 1
ATOM 685 N N . ALA A 1 88 ? 4.046 21.310 -18.902 1.00 55.72 88 ALA A N 1
ATOM 686 C CA . ALA A 1 88 ? 4.704 22.347 -19.684 1.00 55.72 88 ALA A CA 1
ATOM 687 C C . ALA A 1 88 ? 6.140 21.889 -19.987 1.00 55.72 88 ALA A C 1
ATOM 689 O O . ALA A 1 88 ? 6.860 21.494 -19.065 1.00 55.72 88 ALA A O 1
ATOM 690 N N . ALA A 1 89 ? 6.464 21.847 -21.280 1.00 50.62 89 ALA A N 1
ATOM 691 C CA . ALA A 1 89 ? 7.770 21.462 -21.804 1.00 50.62 89 ALA A CA 1
ATOM 692 C C . ALA A 1 89 ? 8.833 22.518 -21.486 1.00 50.62 89 ALA A C 1
ATOM 694 O O . ALA A 1 89 ? 8.466 23.716 -21.430 1.00 50.62 89 ALA A O 1
#

Foldseek 3Di:
DDDPVVVVVPDDDDQADDLDDDDPVVVVVVVCVQCPFDQDPVRWTKHKDKDFQVPDDPVVVVVVPCVPRHHNDGIDIDIDTDDPDPDDD

Secondary structure (DSSP, 8-state):
---HHHHHHH-----B--S-PPPHHHHHHHHHHHHS----TTS---EEEEEEGGGS-HHHHHHT--TTTSBS--EEEEEE---SSPPP-

Radius of gyration: 16.43 Å; chains: 1; bounding box: 41×38×36 Å

Sequence (89 aa):
MTPVSDIIQKRYSCRSYADKPIPSSVMRQFSDAVNAPRQGPFGHTPRFVMISMASLSREDWKKLGTYGVIKNARLFLAGILQPTLPMAA